Protein AF-A0A5C8LHC9-F1 (afdb_monomer_lite)

Sequence (102 aa):
MNIVSNPNEFFKEIPYKKIKEHIKIILDAESDFTKIVYKTHHDLNNRYYLFLLLRNDNEDFAHFHFFSSDSIDSKFGEYFYFSLPESDLKVLLEYSKIMLVS

Secondary structure (DSSP, 8-state):
-EEES-HHHHTTS---HHHHHHHHHHHHTS-TTEEEEEEEEE-TT--EEEEEEEEETTSS-EEEEEEEE-TTHHHHT--EEEEEEHHHHHHHHHHHHHHHH-

Radius of gyration: 14.61 Å; chains: 1; bounding box: 40×20×35 Å

Foldseek 3Di:
DDKDPDVVVVLVPDPAPLVSVVVCVVVVPDDPQKIWDKDWDADPQRKIKIWIKIDHPVDPWIKIKIKIDGPVCSVVSHIDIDMDIPVVVVVVVVVVVVVVVD

Structure (mmCIF, N/CA/C/O backbone):
data_AF-A0A5C8LHC9-F1
#
_entry.id   AF-A0A5C8LHC9-F1
#
loop_
_atom_site.group_PDB
_atom_site.id
_atom_site.type_symbol
_atom_site.label_atom_id
_atom_site.label_alt_id
_atom_site.label_comp_id
_atom_site.label_asym_id
_atom_site.label_entity_id
_atom_site.label_seq_id
_atom_site.pdbx_PDB_ins_code
_atom_site.Cartn_x
_atom_site.Cartn_y
_atom_site.Cartn_z
_atom_site.occupancy
_atom_site.B_iso_or_equiv
_atom_site.auth_seq_id
_atom_site.auth_comp_id
_atom_site.auth_asym_id
_atom_site.auth_atom_id
_atom_site.pdbx_PDB_model_num
ATOM 1 N N . MET A 1 1 ? 0.024 13.480 -5.231 1.00 58.12 1 MET A N 1
ATOM 2 C CA . MET A 1 1 ? 0.863 12.296 -4.954 1.00 58.12 1 MET A CA 1
ATOM 3 C C . MET A 1 1 ? 2.118 12.827 -4.304 1.00 58.12 1 MET A C 1
ATOM 5 O O . MET A 1 1 ? 2.681 13.763 -4.857 1.00 58.12 1 MET A O 1
ATOM 9 N N . ASN A 1 2 ? 2.487 12.308 -3.135 1.00 62.97 2 ASN A N 1
ATOM 10 C CA . ASN A 1 2 ? 3.664 12.778 -2.405 1.00 62.97 2 ASN A CA 1
ATOM 11 C C . ASN A 1 2 ? 4.825 11.823 -2.696 1.00 62.97 2 ASN A C 1
ATOM 13 O O . ASN A 1 2 ? 4.651 10.611 -2.566 1.00 62.97 2 ASN A O 1
ATOM 17 N N . ILE A 1 3 ? 5.972 12.364 -3.112 1.00 70.88 3 ILE A N 1
ATOM 18 C CA . ILE A 1 3 ? 7.230 11.616 -3.235 1.00 70.88 3 ILE A CA 1
ATOM 19 C C . ILE A 1 3 ? 7.934 11.716 -1.886 1.00 70.88 3 ILE A C 1
ATOM 21 O O . ILE A 1 3 ? 8.106 12.818 -1.366 1.00 70.88 3 ILE A O 1
ATOM 25 N N . VAL A 1 4 ? 8.303 10.579 -1.307 1.00 70.00 4 VAL A N 1
ATOM 26 C CA . VAL A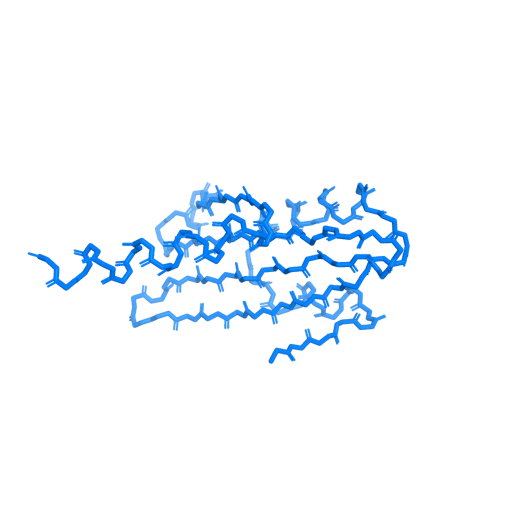 1 4 ? 8.915 10.530 0.024 1.00 70.00 4 VAL A CA 1
ATOM 27 C C . VAL A 1 4 ? 10.430 10.573 -0.108 1.00 70.00 4 VAL A C 1
ATOM 29 O O . VAL A 1 4 ? 11.024 9.698 -0.727 1.00 70.00 4 VAL A O 1
ATOM 32 N N . SER A 1 5 ? 11.055 11.571 0.512 1.00 63.75 5 SER A N 1
ATOM 33 C CA . SER A 1 5 ? 12.510 11.651 0.694 1.00 63.75 5 SER A CA 1
ATOM 34 C C . SER A 1 5 ? 12.977 11.054 2.031 1.00 63.75 5 SER A C 1
ATOM 36 O O . SER A 1 5 ? 14.157 10.754 2.181 1.00 63.75 5 SER A O 1
ATOM 38 N N . ASN A 1 6 ? 12.066 10.857 2.996 1.00 70.75 6 ASN A N 1
ATOM 39 C CA . ASN A 1 6 ? 12.339 10.235 4.295 1.00 70.75 6 ASN A CA 1
ATOM 40 C C . ASN A 1 6 ? 11.211 9.257 4.707 1.00 70.75 6 ASN A C 1
ATOM 42 O O . ASN A 1 6 ? 10.117 9.709 5.066 1.00 70.75 6 ASN A O 1
ATOM 46 N N . PRO A 1 7 ? 11.454 7.931 4.725 1.00 71.50 7 PRO A N 1
ATOM 47 C CA . PRO A 1 7 ? 10.447 6.915 5.057 1.00 71.50 7 PRO A CA 1
ATOM 48 C C . PRO A 1 7 ? 9.762 7.111 6.419 1.00 71.50 7 PRO A C 1
ATOM 50 O O . PRO A 1 7 ? 8.601 6.744 6.598 1.00 71.50 7 PRO A O 1
ATOM 53 N N . ASN A 1 8 ? 10.440 7.738 7.384 1.00 77.00 8 ASN A N 1
ATOM 54 C CA . ASN A 1 8 ? 9.882 7.967 8.718 1.00 77.00 8 ASN A CA 1
ATOM 55 C C . ASN A 1 8 ? 8.726 8.979 8.733 1.00 77.00 8 ASN A C 1
ATOM 57 O O . ASN A 1 8 ? 7.874 8.911 9.618 1.00 77.00 8 ASN A O 1
ATOM 61 N N . GLU A 1 9 ? 8.674 9.917 7.783 1.00 77.94 9 GLU A N 1
ATOM 62 C CA . GLU A 1 9 ? 7.552 10.860 7.665 1.00 77.94 9 GLU A CA 1
ATOM 63 C C . GLU A 1 9 ? 6.317 10.177 7.084 1.00 77.94 9 GLU A C 1
ATOM 65 O O . GLU A 1 9 ? 5.215 10.340 7.600 1.00 77.94 9 GLU A O 1
ATOM 70 N N . PHE A 1 10 ? 6.521 9.316 6.091 1.00 83.56 10 PHE A 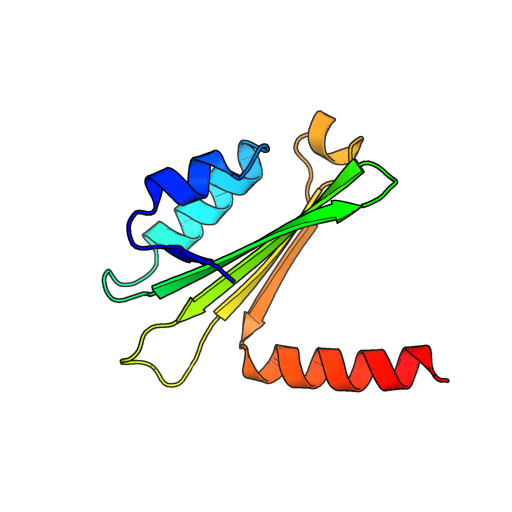N 1
ATOM 71 C CA . PHE A 1 10 ? 5.483 8.469 5.513 1.00 83.56 10 PHE A CA 1
ATOM 72 C C . PHE A 1 10 ? 4.773 7.601 6.565 1.00 83.56 10 PHE A C 1
ATOM 74 O O . PHE A 1 10 ? 3.543 7.546 6.604 1.00 83.56 10 PHE A O 1
ATOM 81 N N . PHE A 1 11 ? 5.521 6.987 7.487 1.00 87.75 11 PHE A N 1
ATOM 82 C CA . PHE A 1 11 ? 4.925 6.166 8.544 1.00 87.75 11 PHE A CA 1
ATOM 83 C C . PHE A 1 11 ? 4.068 6.952 9.547 1.00 87.75 11 PHE A C 1
ATOM 85 O O . PHE A 1 11 ? 3.273 6.334 10.262 1.00 87.75 11 PHE A O 1
ATOM 92 N N . LYS A 1 12 ? 4.194 8.283 9.638 1.00 87.19 12 LYS A N 1
ATOM 93 C CA . LYS A 1 12 ? 3.345 9.105 10.522 1.00 87.19 12 LYS A CA 1
ATOM 94 C C . LYS A 1 12 ? 1.920 9.248 9.983 1.00 87.19 12 LYS A C 1
ATOM 96 O O . LYS A 1 12 ? 0.992 9.294 10.782 1.00 87.19 12 LYS A O 1
ATOM 101 N N . GLU A 1 13 ? 1.750 9.218 8.663 1.00 86.06 13 GLU A N 1
ATOM 102 C CA . GLU A 1 13 ? 0.459 9.372 7.968 1.00 86.06 13 GLU A CA 1
ATOM 103 C C . GLU A 1 13 ? -0.395 8.092 7.956 1.00 86.06 13 GLU A C 1
ATOM 105 O O . GLU A 1 13 ? -1.559 8.092 7.549 1.00 86.06 13 GLU A O 1
ATOM 110 N N . ILE A 1 14 ? 0.178 6.970 8.389 1.00 90.19 14 ILE A N 1
ATOM 111 C CA . ILE A 1 14 ? -0.518 5.689 8.479 1.00 90.19 14 ILE A CA 1
ATOM 112 C C . ILE A 1 14 ? -1.024 5.533 9.919 1.00 90.19 14 ILE A C 1
ATOM 114 O O . ILE A 1 14 ? -0.223 5.607 10.848 1.00 90.19 14 ILE A O 1
ATOM 118 N N . PRO A 1 15 ? -2.319 5.307 10.173 1.00 89.38 15 PRO A N 1
ATOM 119 C CA . PRO A 1 15 ? -2.806 5.169 11.547 1.00 89.38 15 PRO A CA 1
ATOM 120 C C . PRO A 1 15 ? -2.691 3.732 12.084 1.00 89.38 15 PRO A C 1
ATOM 122 O O . PRO A 1 15 ? -2.545 3.531 13.289 1.00 89.38 15 PRO A O 1
ATOM 125 N N . TYR A 1 16 ? -2.684 2.717 11.214 1.00 90.00 16 TYR A N 1
ATOM 126 C CA . TYR A 1 16 ? -2.759 1.311 11.630 1.00 90.00 16 TYR A CA 1
ATOM 127 C C . TYR A 1 16 ? -1.385 0.659 11.778 1.00 90.00 16 TYR A C 1
ATOM 129 O O . TYR A 1 16 ? -0.631 0.537 10.813 1.00 90.00 16 TYR A O 1
ATOM 137 N N . LYS A 1 17 ? -1.085 0.164 12.986 1.00 89.62 17 LYS A N 1
ATOM 138 C CA . LYS A 1 17 ? 0.203 -0.460 13.331 1.00 89.62 17 LYS A CA 1
ATOM 139 C C . LYS A 1 17 ? 0.578 -1.628 12.408 1.00 89.62 17 LYS A C 1
ATOM 141 O O . LYS A 1 17 ? 1.673 -1.619 11.862 1.00 89.62 17 LYS A O 1
ATOM 146 N N . LYS A 1 18 ? -0.332 -2.582 12.177 1.00 90.38 18 LYS A N 1
ATOM 147 C CA . LYS A 1 18 ? -0.059 -3.750 11.318 1.00 90.38 18 LYS A CA 1
ATOM 148 C C . LYS A 1 18 ? 0.217 -3.378 9.859 1.00 90.38 18 LYS A C 1
ATOM 150 O O . LYS A 1 18 ? 1.072 -3.989 9.231 1.00 90.38 18 LYS A O 1
ATOM 155 N N . ILE A 1 19 ? -0.461 -2.353 9.333 1.00 93.38 19 ILE A N 1
ATOM 156 C CA . ILE A 1 19 ? -0.183 -1.843 7.983 1.00 93.38 19 ILE A CA 1
ATOM 157 C C . ILE A 1 19 ? 1.234 -1.255 7.930 1.00 93.38 19 ILE A C 1
ATOM 159 O O . ILE A 1 19 ? 1.977 -1.566 7.005 1.00 93.38 19 ILE A O 1
ATOM 163 N N . LYS A 1 20 ? 1.656 -0.484 8.947 1.00 92.75 20 LYS A N 1
ATOM 164 C CA . LYS A 1 20 ? 3.047 0.009 9.030 1.00 92.75 20 LYS A CA 1
ATOM 165 C C . LYS A 1 20 ? 4.061 -1.127 9.058 1.00 92.75 20 LYS A C 1
ATOM 167 O O . LYS A 1 20 ? 5.063 -1.053 8.360 1.00 92.75 20 LYS A O 1
ATOM 172 N N . GLU A 1 21 ? 3.813 -2.152 9.869 1.00 92.94 21 GLU A N 1
ATOM 173 C CA . GLU A 1 21 ? 4.704 -3.312 9.986 1.00 92.94 21 GLU A CA 1
ATOM 174 C C . GLU A 1 21 ? 4.835 -4.051 8.651 1.00 92.94 21 GLU A C 1
ATOM 176 O O . GLU A 1 21 ? 5.949 -4.364 8.244 1.00 92.94 21 GLU A O 1
ATOM 181 N N . HIS A 1 22 ? 3.729 -4.255 7.929 1.00 94.75 22 HIS A N 1
ATOM 182 C CA . HIS A 1 22 ? 3.769 -4.875 6.605 1.00 94.75 22 HIS A CA 1
ATOM 183 C C . HIS A 1 22 ? 4.549 -4.014 5.606 1.00 94.75 22 HIS A C 1
ATOM 185 O O . HIS A 1 22 ? 5.439 -4.513 4.927 1.00 94.75 22 HIS A O 1
ATOM 191 N N . ILE A 1 23 ? 4.289 -2.708 5.548 1.00 94.06 23 ILE A N 1
ATOM 192 C CA . ILE A 1 23 ? 5.028 -1.838 4.628 1.00 94.06 23 ILE A CA 1
ATOM 193 C C . ILE A 1 23 ? 6.512 -1.808 4.967 1.00 94.06 23 ILE A C 1
ATOM 195 O O . ILE A 1 23 ? 7.333 -1.794 4.061 1.00 94.06 23 ILE A O 1
ATOM 199 N N . LYS A 1 24 ? 6.869 -1.843 6.253 1.00 93.38 24 LYS A N 1
ATOM 200 C CA . LYS A 1 24 ? 8.268 -1.952 6.652 1.00 93.38 24 LYS A CA 1
ATOM 201 C C . LYS A 1 24 ? 8.918 -3.209 6.068 1.00 93.38 24 LYS A C 1
ATOM 203 O O . LYS A 1 24 ? 9.986 -3.089 5.496 1.00 93.38 24 LYS A O 1
ATOM 208 N N . ILE A 1 25 ? 8.256 -4.366 6.131 1.00 94.19 25 ILE A N 1
ATOM 209 C CA . ILE A 1 25 ? 8.763 -5.607 5.517 1.00 94.19 25 ILE A CA 1
ATOM 210 C C . ILE A 1 25 ? 8.963 -5.444 4.005 1.00 94.19 25 ILE A C 1
ATOM 212 O O . ILE A 1 25 ? 9.965 -5.916 3.479 1.00 94.19 25 ILE A O 1
ATOM 216 N N . ILE A 1 26 ? 8.030 -4.775 3.316 1.00 93.44 26 ILE A N 1
ATOM 217 C CA . ILE A 1 26 ? 8.157 -4.498 1.879 1.00 93.44 26 ILE A CA 1
ATOM 218 C C . ILE A 1 26 ? 9.388 -3.622 1.630 1.00 93.44 26 ILE A C 1
ATOM 220 O O . ILE A 1 26 ? 10.261 -4.011 0.871 1.00 93.44 26 ILE A O 1
ATOM 224 N N . LEU A 1 27 ? 9.493 -2.477 2.309 1.00 89.94 27 LEU A N 1
ATOM 225 C CA . LEU A 1 27 ? 10.596 -1.531 2.117 1.00 89.94 27 LEU A CA 1
ATOM 226 C C . LEU A 1 27 ? 11.959 -2.103 2.529 1.00 89.94 27 LEU A C 1
ATOM 228 O O . LEU A 1 27 ? 12.955 -1.766 1.903 1.00 89.94 27 LEU A O 1
ATOM 232 N N . ASP A 1 28 ? 12.009 -2.975 3.539 1.00 89.94 28 ASP A N 1
ATOM 233 C CA . ASP A 1 28 ? 13.234 -3.661 3.970 1.00 89.94 28 ASP A CA 1
ATOM 234 C C . ASP A 1 28 ? 13.750 -4.652 2.897 1.00 89.94 28 ASP A C 1
ATOM 236 O O . ASP A 1 28 ? 14.912 -5.055 2.948 1.00 89.94 28 ASP A O 1
ATOM 240 N N . ALA A 1 29 ? 12.906 -5.057 1.938 1.00 88.75 29 ALA A N 1
ATOM 241 C CA . ALA A 1 29 ? 13.273 -5.923 0.815 1.00 88.75 29 ALA A CA 1
ATOM 242 C C . ALA A 1 29 ? 13.664 -5.150 -0.460 1.00 88.75 29 ALA A C 1
ATOM 244 O O . ALA A 1 29 ? 14.148 -5.761 -1.414 1.00 88.75 29 ALA A O 1
ATOM 245 N N . GLU A 1 30 ? 13.461 -3.833 -0.484 1.00 87.00 30 GLU A N 1
ATOM 246 C CA . GLU A 1 30 ? 13.727 -2.983 -1.643 1.00 87.00 30 GLU A CA 1
ATOM 247 C C . GLU A 1 30 ? 15.152 -2.416 -1.640 1.00 87.00 30 GLU A C 1
ATOM 249 O O . GLU A 1 30 ? 15.827 -2.327 -0.615 1.00 87.00 30 GLU A O 1
ATOM 254 N N . SER A 1 31 ? 15.612 -1.977 -2.813 1.00 82.12 31 SER A N 1
ATOM 255 C CA . SER A 1 31 ? 16.879 -1.251 -2.938 1.00 82.12 31 SER A CA 1
ATOM 256 C C . SER A 1 31 ? 16.787 0.164 -2.350 1.00 82.12 31 SER A C 1
ATOM 258 O O . SER A 1 31 ? 15.748 0.817 -2.462 1.00 82.12 31 SER A O 1
ATOM 260 N N . ASP A 1 32 ? 17.907 0.701 -1.853 1.00 80.94 32 ASP A N 1
ATOM 261 C CA . ASP A 1 32 ? 18.033 2.094 -1.387 1.00 80.94 32 ASP A CA 1
ATOM 262 C C . ASP A 1 32 ? 17.679 3.145 -2.462 1.00 80.94 32 ASP A C 1
ATOM 264 O O . ASP A 1 32 ? 17.370 4.293 -2.143 1.00 80.94 32 ASP A O 1
ATOM 268 N N . PHE A 1 33 ? 17.714 2.773 -3.747 1.00 83.50 33 PHE A N 1
ATOM 269 C CA . PHE A 1 33 ? 17.352 3.655 -4.866 1.00 83.50 33 PHE A CA 1
ATOM 270 C C . PHE A 1 33 ? 15.843 3.726 -5.133 1.00 83.50 33 PHE A C 1
ATOM 272 O O . PHE A 1 33 ? 15.398 4.470 -6.013 1.00 83.50 33 PHE A O 1
ATOM 279 N N . THR A 1 34 ? 15.049 2.959 -4.390 1.00 87.31 34 THR A N 1
ATOM 280 C CA . THR A 1 34 ? 13.606 2.868 -4.587 1.00 87.31 34 THR A CA 1
ATOM 281 C C . THR A 1 34 ? 12.921 4.149 -4.142 1.00 87.31 34 THR A C 1
ATOM 283 O O . THR A 1 34 ? 12.970 4.564 -2.984 1.00 87.31 34 THR A O 1
ATOM 286 N N . LYS A 1 35 ? 12.218 4.781 -5.077 1.00 89.19 35 LYS A N 1
ATOM 287 C CA . LYS A 1 35 ? 11.353 5.922 -4.810 1.00 89.19 35 LYS A CA 1
ATOM 288 C C . LYS A 1 35 ? 9.997 5.435 -4.339 1.00 89.19 35 LYS A C 1
ATOM 290 O O . LYS A 1 35 ? 9.365 4.588 -4.969 1.00 89.19 35 LYS A O 1
ATOM 295 N N . ILE A 1 36 ? 9.524 6.059 -3.271 1.00 90.12 36 ILE A N 1
ATOM 296 C CA . ILE A 1 36 ? 8.234 5.762 -2.664 1.00 90.12 36 ILE A CA 1
ATOM 297 C C . ILE A 1 36 ? 7.253 6.877 -3.025 1.00 90.12 36 ILE A C 1
ATOM 299 O O . ILE A 1 36 ? 7.477 8.051 -2.710 1.00 90.12 36 ILE A O 1
ATOM 303 N N . VAL A 1 37 ? 6.140 6.507 -3.653 1.00 90.31 37 VAL A N 1
ATOM 304 C CA . VAL A 1 37 ? 5.002 7.393 -3.913 1.00 90.31 37 VAL A CA 1
ATOM 305 C C . VAL A 1 37 ? 3.781 6.825 -3.216 1.00 90.31 37 VAL A C 1
ATOM 307 O O . VAL A 1 37 ? 3.462 5.653 -3.377 1.00 90.31 37 VAL A O 1
ATOM 310 N N . TYR A 1 38 ? 3.062 7.647 -2.457 1.00 92.06 38 TYR A N 1
ATOM 311 C CA . TYR A 1 38 ? 1.881 7.167 -1.745 1.00 92.06 38 TYR A CA 1
ATOM 312 C C . TYR A 1 38 ? 0.728 8.169 -1.735 1.00 92.06 38 TYR A C 1
ATOM 314 O O . TYR A 1 38 ? 0.882 9.367 -2.017 1.00 92.06 38 TYR A O 1
ATOM 322 N N . LYS A 1 39 ? -0.457 7.647 -1.418 1.00 92.25 39 LYS A N 1
ATOM 323 C CA . LYS A 1 39 ? -1.667 8.421 -1.150 1.00 92.25 39 LYS A CA 1
ATOM 324 C C . LYS A 1 39 ? -2.542 7.678 -0.148 1.00 92.25 39 LYS A C 1
ATOM 326 O O . LYS A 1 39 ? -2.769 6.483 -0.299 1.00 92.25 39 LYS A O 1
ATOM 331 N N . THR A 1 40 ? -3.069 8.397 0.833 1.00 92.31 40 THR A N 1
ATOM 332 C CA . THR A 1 40 ? -4.062 7.887 1.782 1.00 92.31 40 THR A CA 1
ATOM 333 C C . THR A 1 40 ? -5.433 8.500 1.502 1.00 92.31 40 THR A C 1
ATOM 335 O O . THR A 1 40 ? -5.542 9.596 0.942 1.00 92.31 40 THR A O 1
ATOM 338 N N . HIS A 1 41 ? -6.496 7.783 1.856 1.00 91.50 41 HIS A N 1
ATOM 339 C CA . HIS A 1 41 ? -7.873 8.263 1.771 1.00 91.50 41 HIS A CA 1
ATOM 340 C C . HIS A 1 41 ? -8.729 7.626 2.870 1.00 91.50 41 HIS A C 1
ATOM 342 O O . HIS A 1 41 ? -8.520 6.464 3.209 1.00 91.50 41 HIS A O 1
ATOM 348 N N . HIS A 1 42 ? -9.699 8.382 3.388 1.00 89.75 42 HIS A N 1
ATOM 349 C CA . HIS A 1 42 ? -10.789 7.854 4.204 1.00 89.75 42 HIS A CA 1
ATOM 350 C C . HIS A 1 42 ? -12.113 8.121 3.493 1.00 89.75 42 HIS A C 1
ATOM 352 O O . HIS A 1 42 ? -12.337 9.250 3.046 1.00 89.75 42 HIS A O 1
ATOM 358 N N . ASP A 1 43 ? -12.975 7.109 3.393 1.00 87.44 43 ASP A N 1
ATOM 359 C CA . ASP A 1 43 ? -14.334 7.304 2.881 1.00 87.44 43 ASP A CA 1
ATOM 360 C C . ASP A 1 43 ? -15.338 7.691 3.982 1.00 87.44 43 ASP A C 1
ATOM 362 O O . ASP A 1 43 ? -15.003 7.808 5.162 1.00 87.44 43 ASP A O 1
ATOM 366 N N . LEU A 1 44 ? -16.600 7.881 3.585 1.00 83.06 44 LEU A N 1
ATOM 367 C CA . LEU A 1 44 ? -17.704 8.263 4.474 1.00 83.06 44 LEU A CA 1
ATOM 368 C C . LEU A 1 44 ? -18.009 7.226 5.570 1.00 83.06 44 LEU A C 1
ATOM 370 O O . LEU A 1 44 ? -18.614 7.580 6.578 1.00 83.06 44 LEU A O 1
ATOM 374 N N . ASN A 1 45 ? -17.578 5.973 5.400 1.00 83.69 45 ASN A N 1
ATOM 375 C CA . ASN A 1 45 ? -17.739 4.897 6.382 1.00 83.69 45 ASN A CA 1
ATOM 376 C C . ASN A 1 45 ? -16.498 4.741 7.276 1.00 83.69 45 ASN A C 1
ATOM 378 O O . ASN A 1 45 ? -16.351 3.731 7.966 1.00 83.69 45 ASN A O 1
ATOM 382 N N . ASN A 1 46 ? -15.593 5.726 7.253 1.00 83.75 46 ASN A N 1
ATOM 383 C CA . ASN A 1 46 ? -14.318 5.704 7.958 1.00 83.75 46 ASN A CA 1
ATOM 384 C C . ASN A 1 46 ? -13.440 4.500 7.571 1.00 83.75 46 ASN A C 1
ATOM 386 O O . ASN A 1 46 ? -12.674 3.989 8.391 1.00 83.75 46 ASN A O 1
ATOM 390 N N . ARG A 1 47 ? -13.560 4.022 6.325 1.00 89.12 47 ARG A N 1
ATOM 391 C CA . ARG A 1 47 ? -12.644 3.016 5.782 1.00 89.12 47 ARG A CA 1
ATOM 392 C C . ARG A 1 47 ? -11.392 3.703 5.296 1.00 89.12 47 ARG A C 1
ATOM 394 O O . ARG A 1 47 ? -11.470 4.685 4.559 1.00 89.12 47 ARG A O 1
ATOM 401 N N . TYR A 1 48 ? -10.255 3.167 5.699 1.00 92.12 48 TYR A N 1
ATOM 402 C CA . TYR A 1 48 ? -8.955 3.651 5.291 1.00 92.12 48 TYR A CA 1
ATOM 403 C C . TYR A 1 48 ? -8.471 2.924 4.049 1.00 92.12 48 TYR A C 1
ATOM 405 O O . TYR A 1 48 ? -8.566 1.699 3.950 1.00 92.12 48 TYR A O 1
ATOM 413 N N . TYR A 1 49 ? -7.885 3.693 3.142 1.00 94.12 49 TYR A N 1
ATOM 414 C CA . TYR A 1 49 ? -7.222 3.206 1.947 1.00 94.12 49 TYR A CA 1
ATOM 415 C C . TYR A 1 49 ? -5.826 3.810 1.863 1.00 94.12 49 TYR A C 1
ATOM 417 O O . TYR A 1 49 ? -5.656 5.024 2.011 1.00 94.12 49 TYR A O 1
ATOM 425 N N . LEU A 1 50 ? -4.838 2.970 1.572 1.00 95.06 50 LEU A N 1
ATOM 426 C CA . LEU A 1 50 ? -3.475 3.381 1.269 1.00 95.06 50 LEU A CA 1
ATOM 427 C C . LEU A 1 50 ? -3.065 2.803 -0.081 1.00 95.06 50 LEU A C 1
ATOM 429 O O . LEU A 1 50 ? -3.088 1.595 -0.300 1.00 95.06 50 LEU A O 1
ATOM 433 N N . PHE A 1 51 ? -2.646 3.706 -0.954 1.00 94.56 51 PHE A N 1
ATOM 434 C CA . PHE A 1 51 ? -2.038 3.428 -2.242 1.00 94.56 51 PHE A CA 1
ATOM 435 C C . PHE A 1 51 ? -0.541 3.667 -2.090 1.00 94.56 51 PHE A C 1
ATOM 437 O O . PHE A 1 51 ? -0.146 4.766 -1.691 1.00 94.56 51 PHE A O 1
ATOM 444 N N . LEU A 1 52 ? 0.273 2.669 -2.407 1.00 94.62 52 LEU A N 1
ATOM 445 C CA . LEU A 1 52 ? 1.727 2.731 -2.341 1.00 94.62 52 LEU A CA 1
ATOM 446 C C . LEU A 1 52 ? 2.295 2.250 -3.679 1.00 94.62 52 LEU A C 1
ATOM 448 O O . LEU A 1 52 ? 1.953 1.174 -4.151 1.00 94.62 52 LEU A O 1
ATOM 452 N N . LEU A 1 53 ? 3.140 3.065 -4.295 1.00 92.81 53 LEU A N 1
ATOM 453 C CA . LEU A 1 53 ? 3.851 2.760 -5.527 1.00 92.81 53 LEU A CA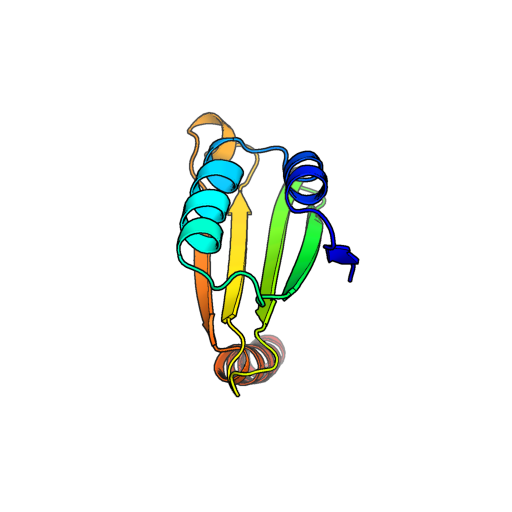 1
ATOM 454 C C . LEU A 1 53 ? 5.348 2.850 -5.244 1.00 92.81 53 LEU A C 1
ATOM 456 O O . LEU A 1 53 ? 5.835 3.884 -4.778 1.00 92.81 53 LEU A O 1
ATOM 460 N N . LEU A 1 54 ? 6.049 1.763 -5.535 1.00 92.62 54 LEU A N 1
ATOM 461 C CA . LEU A 1 54 ? 7.492 1.636 -5.407 1.00 92.62 54 LEU A CA 1
ATOM 462 C C . LEU A 1 54 ? 8.090 1.613 -6.808 1.00 92.62 54 LEU A C 1
ATOM 464 O O . LEU A 1 54 ? 7.636 0.855 -7.668 1.00 92.62 54 LEU A O 1
ATOM 468 N N . ARG A 1 55 ? 9.062 2.490 -7.054 1.00 89.56 55 ARG A N 1
ATOM 469 C CA . ARG A 1 55 ? 9.703 2.626 -8.361 1.00 89.56 55 ARG A CA 1
ATOM 470 C C . ARG A 1 55 ? 11.201 2.800 -8.205 1.00 89.56 55 ARG A C 1
ATOM 472 O O . ARG A 1 55 ? 11.642 3.759 -7.579 1.00 89.56 55 ARG A O 1
ATOM 479 N N . ASN A 1 56 ? 11.967 1.938 -8.850 1.00 86.19 56 ASN A N 1
ATOM 480 C CA . ASN A 1 56 ? 13.403 2.100 -9.007 1.00 86.19 56 ASN A CA 1
ATOM 481 C C . ASN A 1 56 ? 13.674 2.633 -10.421 1.00 86.19 56 ASN A C 1
ATOM 483 O O . ASN A 1 56 ? 13.208 2.058 -11.395 1.00 86.19 56 ASN A O 1
ATOM 487 N N . ASP A 1 57 ? 14.392 3.751 -10.558 1.00 81.81 57 ASP A N 1
ATOM 488 C CA . ASP A 1 57 ? 14.705 4.319 -11.883 1.00 81.81 57 ASP A CA 1
ATOM 489 C C . ASP A 1 57 ? 15.635 3.408 -12.710 1.00 81.81 57 ASP A C 1
ATOM 491 O O . ASP A 1 57 ? 15.739 3.585 -13.921 1.00 81.81 57 ASP A O 1
ATOM 495 N N . ASN A 1 58 ? 16.316 2.461 -12.057 1.00 84.00 58 ASN A N 1
ATOM 496 C CA . ASN A 1 58 ? 17.189 1.480 -12.702 1.00 84.00 58 ASN A CA 1
ATOM 497 C C . ASN A 1 58 ? 16.441 0.219 -13.159 1.00 84.00 58 ASN A C 1
ATOM 499 O O . ASN A 1 58 ? 17.054 -0.670 -13.747 1.00 84.00 58 ASN A O 1
ATOM 503 N N . GLU A 1 59 ? 15.146 0.119 -12.860 1.00 79.69 59 GLU A N 1
ATOM 504 C CA . GLU A 1 59 ? 14.307 -1.019 -13.211 1.00 79.69 59 GLU A CA 1
ATOM 505 C C . GLU A 1 59 ? 13.138 -0.543 -14.070 1.00 79.69 59 GLU A C 1
ATOM 507 O O . GLU A 1 59 ? 12.515 0.489 -13.817 1.00 79.69 59 GLU A O 1
ATOM 512 N N . ASP A 1 60 ? 12.810 -1.319 -15.099 1.00 77.19 60 ASP A N 1
ATOM 513 C CA . ASP A 1 60 ? 11.711 -0.985 -16.009 1.00 77.19 60 ASP A CA 1
ATOM 514 C C . ASP A 1 60 ? 10.326 -1.273 -15.405 1.00 77.19 60 ASP A C 1
ATOM 516 O O . ASP A 1 60 ? 9.299 -1.015 -16.039 1.00 77.19 60 ASP A O 1
ATOM 520 N N . PHE A 1 61 ? 10.274 -1.813 -14.186 1.00 76.06 61 PHE A N 1
ATOM 521 C CA . PHE A 1 61 ? 9.038 -2.173 -13.510 1.00 76.06 61 PHE A CA 1
ATOM 522 C C . PHE A 1 61 ? 8.840 -1.367 -12.223 1.00 76.06 61 PHE A C 1
ATOM 524 O O . PHE A 1 61 ? 9.778 -0.993 -11.523 1.00 76.06 61 PHE A O 1
ATOM 531 N N . ALA A 1 62 ? 7.575 -1.081 -11.924 1.00 88.06 62 ALA A N 1
ATOM 532 C CA . ALA A 1 62 ? 7.142 -0.461 -10.680 1.00 88.06 62 ALA A CA 1
ATOM 533 C C . ALA A 1 62 ? 6.090 -1.356 -10.025 1.00 88.06 62 ALA A C 1
ATOM 535 O O . ALA A 1 62 ? 5.257 -1.955 -10.716 1.00 88.06 62 ALA A O 1
ATOM 536 N N . HIS A 1 63 ? 6.118 -1.433 -8.698 1.00 91.69 63 HIS A N 1
ATOM 537 C CA . HIS A 1 63 ? 5.200 -2.256 -7.920 1.00 91.69 63 HIS A CA 1
ATOM 538 C C . HIS A 1 63 ? 4.161 -1.399 -7.217 1.00 91.69 63 HIS A C 1
ATOM 540 O O . HIS A 1 63 ? 4.476 -0.464 -6.478 1.00 91.69 63 HIS A O 1
ATOM 546 N N . PHE A 1 64 ? 2.897 -1.733 -7.454 1.00 94.31 64 PHE A N 1
ATOM 547 C CA . PHE A 1 64 ? 1.769 -1.131 -6.776 1.00 94.31 64 PHE A CA 1
ATOM 548 C C . PHE A 1 64 ? 1.296 -2.038 -5.641 1.00 94.31 64 PHE A C 1
ATOM 550 O O . PHE A 1 64 ? 1.087 -3.237 -5.823 1.00 94.31 64 PHE A O 1
ATOM 557 N N . HIS A 1 65 ? 1.077 -1.432 -4.482 1.00 95.81 65 HIS A N 1
ATOM 558 C CA . HIS A 1 65 ? 0.561 -2.058 -3.279 1.00 95.81 65 HIS A CA 1
ATOM 559 C C . HIS A 1 65 ? -0.668 -1.287 -2.808 1.00 95.81 65 HIS A C 1
ATOM 561 O O . HIS A 1 65 ? -0.660 -0.054 -2.705 1.00 95.81 65 HIS A O 1
ATOM 567 N N . PHE A 1 66 ? -1.721 -2.025 -2.486 1.00 95.56 66 PHE A N 1
ATOM 568 C CA . PHE A 1 66 ? -2.951 -1.472 -1.954 1.00 95.56 66 PHE A CA 1
ATOM 569 C C . PHE A 1 66 ? -3.262 -2.083 -0.602 1.00 95.56 66 PHE A C 1
ATOM 571 O O . PHE A 1 66 ? -3.228 -3.301 -0.438 1.00 95.56 66 PHE A O 1
ATOM 578 N N . PHE A 1 67 ? -3.623 -1.223 0.344 1.00 95.62 67 PHE A N 1
ATOM 579 C CA . PHE A 1 67 ? -4.085 -1.618 1.663 1.00 95.62 67 PHE A CA 1
ATOM 580 C C . PHE A 1 67 ? -5.448 -0.991 1.916 1.00 95.62 67 PHE A C 1
ATOM 582 O O . PHE A 1 67 ? -5.645 0.203 1.671 1.00 95.62 67 PHE A O 1
ATOM 589 N N . SER A 1 68 ? -6.368 -1.778 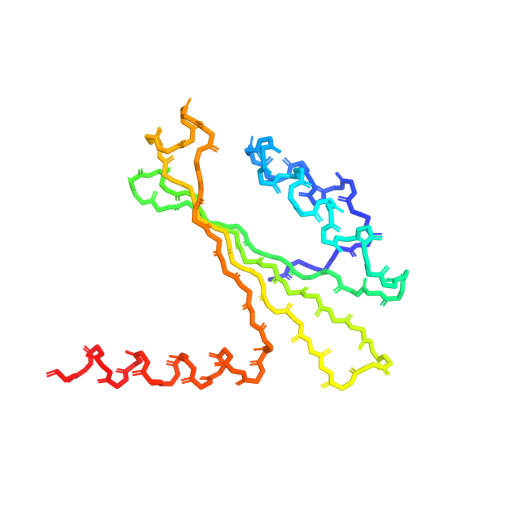2.460 1.00 94.12 68 SER A N 1
ATOM 590 C CA . SER A 1 68 ? -7.646 -1.286 2.956 1.00 94.12 68 SER A CA 1
ATOM 591 C C . SER A 1 68 ? -7.931 -1.863 4.331 1.00 94.12 68 SER A C 1
ATOM 593 O O . SER A 1 68 ? -7.695 -3.041 4.574 1.00 94.12 68 SER A O 1
ATOM 595 N N . SER A 1 69 ? -8.416 -1.035 5.245 1.00 92.31 69 SER A N 1
ATOM 596 C CA . SER A 1 69 ? -8.872 -1.486 6.557 1.00 92.31 69 SER A CA 1
ATOM 597 C C . SER A 1 69 ? -10.120 -0.706 6.921 1.00 92.31 69 SER A C 1
ATOM 599 O O . SER A 1 69 ? -10.134 0.527 6.839 1.00 92.31 69 SER A O 1
ATOM 601 N N . ASP A 1 70 ? -11.182 -1.417 7.281 1.00 86.38 70 ASP A N 1
ATOM 602 C CA . ASP A 1 70 ? -12.376 -0.790 7.819 1.00 86.38 70 ASP A CA 1
ATOM 603 C C . ASP A 1 70 ? -12.314 -0.656 9.352 1.00 86.38 70 ASP A C 1
ATOM 605 O O . ASP A 1 70 ? -11.398 -1.124 10.038 1.00 86.38 70 ASP A O 1
ATOM 609 N N . SER A 1 71 ? -13.286 0.065 9.911 1.00 74.31 71 SER A N 1
ATOM 610 C CA . SER A 1 71 ? -13.349 0.336 11.352 1.00 74.31 71 SER A CA 1
ATOM 611 C C . SER A 1 71 ? -13.618 -0.902 12.222 1.00 74.31 71 SER A C 1
ATOM 613 O O . SER A 1 71 ? -13.424 -0.839 13.439 1.00 74.31 71 SER A O 1
ATOM 615 N N . ILE A 1 72 ? -14.078 -2.007 11.630 1.00 75.56 72 ILE A N 1
ATOM 616 C CA . ILE A 1 72 ? -14.340 -3.278 12.307 1.00 75.56 72 ILE A CA 1
ATOM 617 C C . ILE A 1 72 ? -13.071 -4.126 12.246 1.00 75.56 72 ILE A C 1
ATOM 619 O O . ILE A 1 72 ? -12.527 -4.463 13.297 1.00 75.56 72 ILE A O 1
ATOM 623 N N . ASP A 1 73 ? -12.550 -4.366 11.047 1.00 76.81 73 ASP A N 1
ATOM 624 C CA . ASP A 1 73 ? -11.335 -5.127 10.764 1.00 76.81 73 ASP A CA 1
ATOM 625 C C . ASP A 1 73 ? -10.151 -4.579 11.558 1.00 76.81 73 ASP A C 1
ATOM 627 O O . ASP A 1 73 ? -9.434 -5.317 12.236 1.00 76.81 73 ASP A O 1
ATOM 631 N N . SER A 1 74 ? -9.992 -3.254 11.590 1.00 70.25 74 SER A N 1
ATOM 632 C CA . SER A 1 74 ? -8.915 -2.608 12.345 1.00 70.25 74 SER A CA 1
ATOM 633 C C . SER A 1 74 ? -8.927 -2.915 13.848 1.00 70.25 74 SER A C 1
ATOM 635 O O . SER A 1 74 ? -7.852 -2.959 14.451 1.00 70.25 74 SER A O 1
ATOM 637 N N . LYS A 1 75 ? -10.089 -3.194 14.461 1.00 77.94 75 LYS A N 1
ATOM 638 C CA . LYS A 1 75 ? -10.178 -3.607 15.880 1.00 77.94 75 LYS A CA 1
ATOM 639 C C . LYS A 1 75 ? -9.610 -5.004 16.114 1.00 77.94 75 LYS A C 1
ATOM 641 O O . LYS A 1 75 ? -9.084 -5.270 17.191 1.00 77.94 75 LYS A O 1
ATOM 646 N N . PHE A 1 76 ? -9.684 -5.866 15.105 1.00 81.06 76 PHE A N 1
ATOM 647 C CA . PHE A 1 76 ? -9.091 -7.206 15.101 1.00 81.06 76 PHE A CA 1
ATOM 648 C C . PHE A 1 76 ? -7.677 -7.208 14.493 1.00 81.06 76 PHE A C 1
ATOM 650 O O . PHE A 1 76 ? -6.971 -8.219 14.480 1.00 81.06 76 PHE A O 1
ATOM 657 N N . GLY A 1 77 ? -7.216 -6.044 14.026 1.00 79.25 77 GLY A N 1
ATOM 658 C CA . GLY A 1 77 ? -5.978 -5.914 13.276 1.00 79.25 77 GLY A CA 1
ATOM 659 C C . GLY A 1 77 ? -6.037 -6.668 11.946 1.00 79.25 77 GLY A C 1
ATOM 660 O O . GLY A 1 77 ? -5.026 -7.216 11.512 1.00 79.25 77 GLY A O 1
ATOM 661 N N . GLU A 1 78 ? -7.206 -6.755 11.337 1.00 87.12 78 GLU A N 1
ATOM 662 C CA . GLU A 1 78 ? -7.385 -7.266 9.990 1.00 87.12 78 GLU A CA 1
ATOM 663 C C . GLU A 1 78 ? -7.327 -6.106 8.991 1.00 87.12 78 GLU A C 1
ATOM 665 O O . GLU A 1 78 ? -7.575 -4.936 9.311 1.00 87.12 78 GLU A O 1
ATOM 670 N N . TYR A 1 79 ? -6.875 -6.424 7.786 1.00 92.69 79 TYR A N 1
ATOM 671 C CA . TYR A 1 79 ? -6.840 -5.508 6.659 1.00 92.69 79 TYR A CA 1
ATOM 672 C C . TYR A 1 79 ? -6.760 -6.328 5.377 1.00 92.69 79 TYR A C 1
ATOM 674 O O . TYR A 1 79 ? -6.180 -7.415 5.338 1.00 92.69 79 TYR A O 1
ATOM 682 N N . PHE A 1 80 ? -7.328 -5.779 4.317 1.00 93.19 80 PHE A N 1
ATOM 683 C CA . PHE A 1 80 ? -7.200 -6.299 2.974 1.00 93.19 80 PHE A CA 1
ATOM 684 C C . PHE A 1 80 ? -5.934 -5.745 2.319 1.00 93.19 80 PHE A C 1
ATOM 686 O O . PHE A 1 80 ? -5.603 -4.564 2.466 1.00 93.19 80 PHE A O 1
ATOM 693 N N . TYR A 1 81 ? -5.233 -6.602 1.583 1.00 94.94 81 TYR A N 1
ATOM 694 C CA . TYR A 1 81 ? -4.005 -6.255 0.884 1.00 94.94 81 TYR A CA 1
ATOM 695 C C . TYR A 1 81 ? -3.911 -6.986 -0.449 1.00 94.94 81 TYR A C 1
ATOM 697 O O . TYR A 1 81 ? -4.202 -8.179 -0.529 1.00 94.94 81 TYR A O 1
ATOM 705 N N . PHE A 1 82 ? -3.432 -6.280 -1.468 1.00 94.94 82 PHE A N 1
ATOM 706 C CA . PHE A 1 82 ? -2.915 -6.898 -2.681 1.00 94.94 82 PHE A CA 1
ATOM 707 C C . PHE A 1 82 ? -1.760 -6.079 -3.253 1.00 94.94 82 PHE A C 1
ATOM 709 O O . PHE A 1 82 ? -1.633 -4.877 -3.001 1.00 94.94 82 PHE A O 1
ATOM 716 N N . SER A 1 83 ? -0.948 -6.738 -4.072 1.00 95.12 83 SER A N 1
ATOM 717 C CA . SER A 1 83 ? 0.100 -6.104 -4.858 1.00 95.12 83 SER A CA 1
ATOM 718 C C . SER A 1 83 ? 0.120 -6.644 -6.276 1.00 95.12 83 SER A C 1
ATOM 720 O O . SER A 1 83 ? -0.266 -7.785 -6.526 1.00 95.12 83 SER A O 1
ATOM 722 N N . LEU A 1 84 ? 0.563 -5.804 -7.205 1.00 94.00 84 LEU A N 1
ATOM 723 C CA . LEU A 1 84 ? 0.744 -6.168 -8.603 1.00 94.00 84 LEU A CA 1
ATOM 724 C C . LEU A 1 84 ? 1.726 -5.212 -9.299 1.00 94.00 84 LEU A C 1
ATOM 726 O O . LEU A 1 84 ? 1.951 -4.101 -8.807 1.00 94.00 84 LEU A O 1
ATOM 730 N N . PRO A 1 85 ? 2.290 -5.607 -10.450 1.00 92.69 85 PRO A N 1
ATOM 731 C CA . PRO A 1 85 ? 3.014 -4.687 -11.319 1.00 92.69 85 PRO A CA 1
ATOM 732 C C . PRO A 1 85 ? 2.133 -3.513 -11.778 1.00 92.69 85 PRO A C 1
ATOM 734 O O . PRO A 1 85 ? 0.931 -3.666 -12.007 1.00 92.69 85 PRO A O 1
ATOM 737 N N . GLU A 1 86 ? 2.727 -2.334 -11.978 1.00 88.50 86 GLU A N 1
ATOM 738 C CA . GLU A 1 86 ? 2.012 -1.154 -12.494 1.00 88.50 86 GLU A CA 1
ATOM 739 C C . GLU A 1 86 ? 1.376 -1.416 -13.875 1.00 88.50 86 GLU A C 1
ATOM 741 O O . GLU A 1 86 ? 0.302 -0.886 -14.176 1.00 88.50 86 GLU A O 1
ATOM 746 N N . SER A 1 87 ? 2.006 -2.254 -14.710 1.00 88.31 87 SER A N 1
ATOM 747 C CA . SER A 1 87 ? 1.454 -2.679 -16.005 1.00 88.31 87 SER A CA 1
ATOM 748 C C . SER A 1 87 ? 0.077 -3.316 -15.847 1.00 88.31 87 SER A C 1
ATOM 750 O O . SER A 1 87 ? -0.868 -2.953 -16.548 1.00 88.31 87 SER A O 1
ATOM 752 N N . ASP A 1 88 ? -0.050 -4.204 -14.870 1.00 91.19 88 ASP A N 1
ATOM 753 C CA . ASP A 1 88 ? -1.249 -4.999 -14.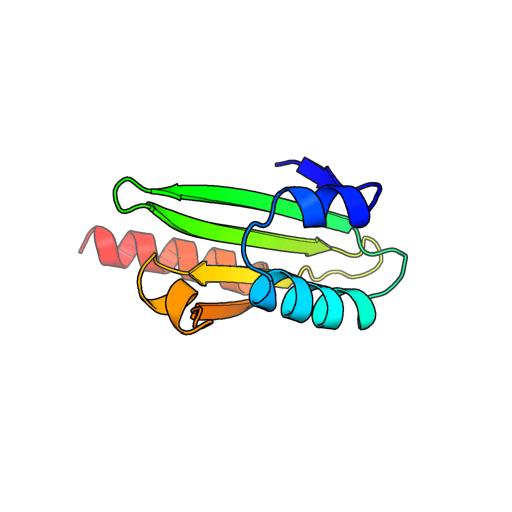644 1.00 91.19 88 ASP A CA 1
ATOM 754 C C . ASP A 1 88 ? -2.338 -4.142 -13.983 1.00 91.19 88 ASP A C 1
ATOM 756 O O . ASP A 1 88 ? -3.531 -4.372 -14.183 1.00 91.19 88 ASP A O 1
ATOM 760 N N . LEU A 1 89 ? -1.946 -3.084 -13.260 1.00 88.69 89 LEU A N 1
ATOM 761 C CA . LEU A 1 89 ? -2.880 -2.136 -12.657 1.00 88.69 89 LEU A CA 1
ATOM 762 C C . LEU A 1 89 ? -3.615 -1.338 -13.726 1.00 88.69 89 LEU A C 1
ATOM 764 O O . LEU A 1 89 ? -4.820 -1.122 -13.603 1.00 88.69 89 LEU A O 1
ATOM 768 N N . LYS A 1 90 ? -2.914 -0.917 -14.784 1.00 85.31 90 LYS A N 1
ATOM 769 C CA . LYS A 1 90 ? -3.542 -0.217 -15.916 1.00 85.31 90 LYS A CA 1
ATOM 770 C C . LYS A 1 90 ? -4.609 -1.097 -16.553 1.00 85.31 90 LYS A C 1
ATOM 772 O O . LYS A 1 90 ? -5.742 -0.651 -16.715 1.00 85.31 90 LYS A O 1
ATOM 777 N N . VAL A 1 91 ? -4.271 -2.363 -16.785 1.00 89.81 91 VAL A N 1
ATOM 778 C CA . VAL A 1 91 ? -5.186 -3.366 -17.336 1.00 89.81 91 VAL A CA 1
ATOM 779 C C . VAL A 1 91 ? -6.397 -3.576 -16.416 1.00 89.81 91 VAL A C 1
ATOM 781 O O . VAL A 1 91 ? -7.537 -3.515 -16.873 1.00 89.81 91 VAL A O 1
ATOM 784 N N . LEU A 1 92 ? -6.187 -3.740 -15.106 1.00 88.25 92 LEU A N 1
ATOM 785 C CA . LEU A 1 92 ? -7.271 -3.884 -14.126 1.00 88.25 92 LEU A CA 1
ATOM 786 C C . LEU A 1 92 ? -8.208 -2.661 -14.107 1.00 88.25 92 LEU A C 1
ATOM 788 O O . LEU A 1 92 ? -9.434 -2.798 -14.063 1.00 88.25 92 LEU A O 1
ATOM 792 N N . LEU A 1 93 ? -7.648 -1.450 -14.154 1.00 87.56 93 LEU A N 1
ATOM 793 C CA . LEU A 1 93 ? -8.421 -0.205 -14.175 1.00 87.56 93 LEU A CA 1
ATOM 794 C C . LEU A 1 93 ? -9.217 -0.034 -15.474 1.00 87.56 93 LEU A C 1
ATOM 796 O O . LEU A 1 93 ? -10.327 0.492 -15.448 1.00 87.56 93 LEU A O 1
ATOM 800 N N . GLU A 1 94 ? -8.683 -0.479 -16.606 1.00 88.81 94 GLU A N 1
ATOM 801 C CA . GLU A 1 94 ? -9.412 -0.496 -17.874 1.00 88.81 94 GLU A CA 1
ATOM 802 C C . GLU A 1 94 ? -10.579 -1.487 -17.835 1.00 88.81 94 GLU A C 1
ATOM 804 O O . GLU A 1 94 ? -11.715 -1.104 -18.123 1.00 88.81 94 GLU A O 1
ATOM 809 N N . TYR A 1 95 ? -10.343 -2.722 -17.384 1.00 89.00 95 TYR A N 1
ATOM 810 C CA . TYR A 1 95 ? -11.399 -3.733 -17.278 1.00 89.00 95 TYR A CA 1
ATOM 811 C C . TYR A 1 95 ? -12.492 -3.362 -16.274 1.00 89.00 95 TYR A C 1
ATOM 813 O O . TYR A 1 95 ? -13.676 -3.551 -16.553 1.00 89.00 95 TYR A O 1
ATOM 821 N N . SER A 1 96 ? -12.128 -2.792 -15.125 1.00 87.62 96 SER A N 1
ATOM 822 C CA . SER A 1 96 ? -13.111 -2.358 -14.122 1.00 87.62 96 SER A CA 1
ATOM 823 C C . SER A 1 96 ? -14.042 -1.262 -14.645 1.00 87.62 96 SER A C 1
ATOM 825 O O . SER A 1 96 ? -15.235 -1.292 -14.353 1.00 87.62 96 SER A O 1
ATOM 827 N N . LYS A 1 97 ? -13.550 -0.335 -15.479 1.00 86.38 97 LYS A N 1
ATOM 828 C CA . LYS A 1 97 ? -14.409 0.658 -16.144 1.00 86.38 97 LYS A CA 1
ATOM 829 C C . LYS A 1 97 ? -15.417 -0.000 -17.081 1.00 86.38 97 LYS A C 1
ATOM 831 O O . LYS A 1 97 ? -16.567 0.416 -17.092 1.00 86.38 97 LYS A O 1
ATOM 836 N N . ILE A 1 98 ? -15.00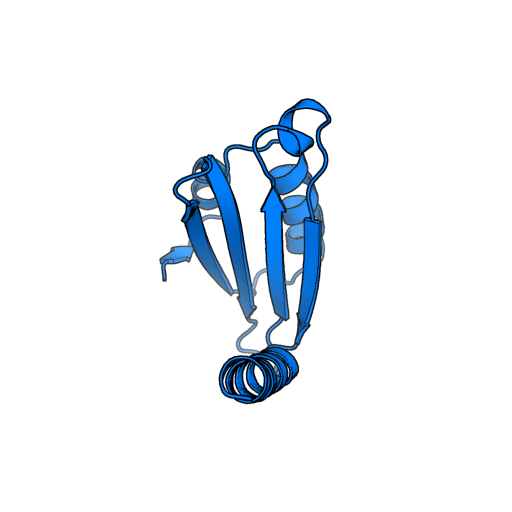3 -1.018 -17.838 1.00 86.75 98 ILE A N 1
ATOM 837 C CA . ILE A 1 98 ? -15.905 -1.767 -18.726 1.00 86.75 98 ILE A CA 1
ATOM 838 C C . ILE A 1 98 ? -16.998 -2.455 -17.899 1.00 86.75 98 ILE A C 1
ATOM 840 O O . ILE A 1 98 ? -18.179 -2.327 -18.217 1.00 86.75 98 ILE A O 1
ATOM 844 N N . MET A 1 99 ? -16.618 -3.121 -16.805 1.00 80.12 99 MET A N 1
ATOM 845 C CA . MET A 1 99 ? -17.561 -3.826 -15.928 1.00 80.12 99 MET A CA 1
ATOM 846 C C . MET A 1 99 ? -18.554 -2.903 -15.218 1.00 80.12 99 MET A C 1
ATOM 848 O O . MET A 1 99 ? -19.677 -3.307 -14.966 1.00 80.12 99 MET A O 1
ATOM 852 N N . LEU A 1 100 ? -18.163 -1.671 -14.887 1.00 74.31 100 LEU A N 1
ATOM 853 C CA . LEU A 1 100 ? -19.055 -0.707 -14.229 1.00 74.31 100 LEU A CA 1
ATOM 854 C C . LEU A 1 100 ? -20.054 -0.038 -15.186 1.00 74.31 100 LEU A C 1
ATOM 856 O O . LEU A 1 100 ? -20.989 0.613 -14.726 1.00 74.31 100 LEU A O 1
ATOM 860 N N . VAL A 1 101 ? -19.831 -0.144 -16.499 1.00 70.12 101 VAL A N 1
ATOM 861 C CA . VAL A 1 101 ? -20.682 0.445 -17.550 1.00 70.12 101 VAL A CA 1
ATOM 862 C C . VAL A 1 101 ? -21.547 -0.623 -18.245 1.00 70.12 101 VAL A C 1
ATOM 864 O O . VAL A 1 101 ? -22.400 -0.278 -19.063 1.00 70.12 101 VAL A O 1
ATOM 867 N N . SER A 1 102 ? -21.347 -1.905 -17.918 1.00 52.94 102 SER A N 1
ATOM 868 C CA . SER A 1 102 ? -22.161 -3.042 -18.384 1.00 52.94 102 SER A CA 1
ATOM 869 C C . SER A 1 102 ? -23.214 -3.440 -17.356 1.00 52.94 102 SER A C 1
ATOM 871 O O . SER A 1 102 ? -24.254 -3.969 -17.807 1.00 52.94 102 SER A O 1
#

pLDDT: mean 86.06, std 8.68, range [52.94, 95.81]